Protein AF-A0A2Z3R8N4-F1 (afdb_monomer_lite)

Structure (mmCIF, N/CA/C/O backbone):
data_AF-A0A2Z3R8N4-F1
#
_entry.id   AF-A0A2Z3R8N4-F1
#
loop_
_atom_site.group_PDB
_atom_site.id
_atom_site.type_symbol
_atom_site.label_atom_id
_atom_site.label_alt_id
_atom_site.label_comp_id
_atom_site.label_asym_id
_atom_site.label_entity_id
_atom_site.label_seq_id
_atom_site.pdbx_PDB_ins_code
_atom_site.Cartn_x
_atom_site.Cartn_y
_atom_site.Cartn_z
_atom_site.occupancy
_atom_site.B_iso_or_equiv
_atom_site.auth_seq_id
_atom_site.auth_comp_id
_atom_site.auth_asym_id
_atom_site.auth_atom_id
_atom_site.pdbx_PDB_model_num
ATOM 1 N N . MET A 1 1 ? -28.811 -4.114 2.626 1.00 51.53 1 MET A N 1
ATOM 2 C CA . MET A 1 1 ? -27.605 -3.368 2.205 1.00 51.53 1 MET A CA 1
ATOM 3 C C . MET A 1 1 ? -26.410 -4.126 2.761 1.00 51.53 1 MET A C 1
ATOM 5 O O . MET A 1 1 ? -26.433 -4.434 3.944 1.00 51.53 1 MET A O 1
ATOM 9 N N . THR A 1 2 ? -25.469 -4.570 1.931 1.00 67.19 2 THR A N 1
ATOM 10 C CA . THR A 1 2 ? -24.325 -5.392 2.372 1.00 67.19 2 THR A CA 1
ATOM 11 C C . THR A 1 2 ? -23.445 -4.617 3.361 1.00 67.19 2 THR A C 1
ATOM 13 O O . THR A 1 2 ? -23.281 -3.411 3.203 1.00 67.19 2 THR A O 1
ATOM 16 N N . MET A 1 3 ? -22.859 -5.293 4.363 1.00 73.62 3 MET A N 1
ATOM 17 C CA . MET A 1 3 ? -22.010 -4.657 5.395 1.00 73.62 3 MET A CA 1
ATOM 18 C C . MET A 1 3 ? -20.886 -3.787 4.799 1.00 73.62 3 MET A C 1
ATOM 20 O O . MET A 1 3 ? -20.549 -2.747 5.351 1.00 73.62 3 MET A O 1
ATOM 24 N N . ALA A 1 4 ? -20.371 -4.157 3.621 1.00 76.50 4 ALA A N 1
ATOM 25 C CA . ALA A 1 4 ? -19.370 -3.381 2.889 1.00 76.50 4 ALA A CA 1
ATOM 26 C C . ALA A 1 4 ? -19.857 -1.976 2.488 1.00 76.50 4 ALA A C 1
ATOM 28 O O . ALA A 1 4 ? -19.107 -1.012 2.588 1.00 76.50 4 ALA A O 1
ATOM 29 N N . TRP A 1 5 ? -21.116 -1.847 2.053 1.00 83.69 5 TRP A N 1
ATOM 30 C CA . TRP A 1 5 ? -21.671 -0.552 1.658 1.00 83.69 5 TRP A CA 1
ATOM 31 C C . TRP A 1 5 ? -21.846 0.373 2.862 1.00 83.69 5 TRP A C 1
ATOM 33 O O . TRP A 1 5 ? -21.534 1.553 2.774 1.00 83.69 5 TRP A O 1
ATOM 43 N N . GLN A 1 6 ? -22.284 -0.171 3.999 1.00 89.56 6 GLN A N 1
ATOM 44 C CA . GLN A 1 6 ? -22.397 0.599 5.239 1.00 89.56 6 GLN A CA 1
ATOM 45 C C . GLN A 1 6 ? -21.032 1.128 5.694 1.00 89.56 6 GLN A C 1
ATOM 47 O O . GLN A 1 6 ? -20.919 2.309 6.012 1.00 89.56 6 GLN A O 1
ATOM 52 N N . GLY A 1 7 ? -19.994 0.285 5.652 1.00 90.50 7 GLY A N 1
ATOM 53 C CA . GLY A 1 7 ? -18.624 0.699 5.960 1.00 90.50 7 GLY A CA 1
ATOM 54 C C . GLY A 1 7 ? -18.098 1.779 5.014 1.00 90.50 7 GLY A C 1
ATOM 55 O O . GLY A 1 7 ? -17.519 2.765 5.460 1.00 90.50 7 GLY A O 1
ATOM 56 N N . PHE A 1 8 ? -18.355 1.640 3.710 1.00 91.00 8 PHE A N 1
ATOM 57 C CA . PHE A 1 8 ? -17.995 2.663 2.728 1.00 91.00 8 PHE A CA 1
ATOM 58 C C . PHE A 1 8 ? -18.709 3.996 2.990 1.00 91.00 8 PHE A C 1
ATOM 60 O O . PHE A 1 8 ? -18.060 5.037 2.994 1.00 91.00 8 PHE A O 1
ATOM 67 N N . SER A 1 9 ? -20.024 3.978 3.236 1.00 91.19 9 SER A N 1
ATOM 68 C CA . SER A 1 9 ? -20.788 5.197 3.529 1.00 91.19 9 SER A CA 1
ATOM 69 C C . SER A 1 9 ? -20.283 5.901 4.789 1.00 91.19 9 SER A C 1
ATOM 71 O O . SER A 1 9 ? -20.104 7.114 4.761 1.00 91.19 9 SER A O 1
ATOM 73 N N . ALA A 1 10 ? -19.987 5.148 5.852 1.00 92.69 10 ALA A N 1
ATOM 74 C CA . ALA A 1 10 ? -19.429 5.707 7.082 1.00 92.69 10 ALA A CA 1
ATOM 75 C C . ALA A 1 10 ? -18.052 6.354 6.852 1.00 92.69 10 ALA A C 1
ATOM 77 O O . ALA A 1 10 ? -17.791 7.441 7.364 1.00 92.69 10 ALA A O 1
ATOM 78 N N . LEU A 1 11 ? -17.184 5.733 6.043 1.00 92.62 11 LEU A N 1
ATOM 79 C CA . LEU A 1 11 ? -15.902 6.342 5.673 1.00 92.62 11 LEU A CA 1
ATOM 80 C C . LEU A 1 11 ? -16.068 7.595 4.823 1.00 92.62 11 LEU A C 1
ATOM 82 O O . LEU A 1 11 ? -15.358 8.570 5.046 1.00 92.62 11 LEU A O 1
ATOM 86 N N . ALA A 1 12 ? -16.980 7.574 3.851 1.00 92.44 12 ALA A N 1
ATOM 87 C CA . ALA A 1 12 ? -17.243 8.727 2.998 1.00 92.44 12 A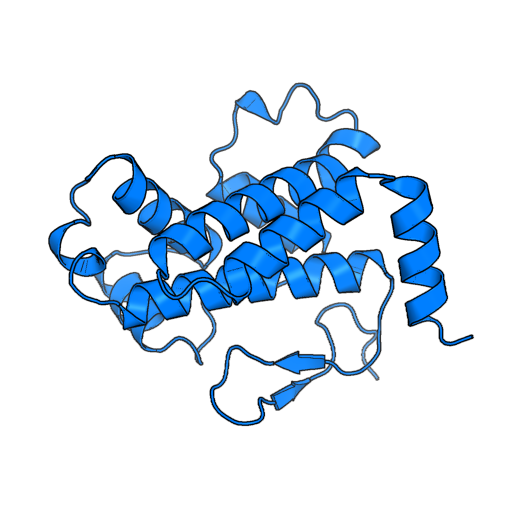LA A CA 1
ATOM 88 C C . ALA A 1 12 ? -17.731 9.926 3.821 1.00 92.44 12 ALA A C 1
ATOM 90 O O . ALA A 1 12 ? -17.291 11.046 3.584 1.00 92.44 12 ALA A O 1
ATOM 91 N N . GLU A 1 13 ? -18.572 9.684 4.827 1.00 93.50 13 GLU A N 1
ATOM 92 C CA . GLU A 1 13 ? -19.010 10.713 5.769 1.00 93.50 13 GLU A CA 1
ATOM 93 C C . GLU A 1 13 ? -17.857 11.204 6.660 1.00 93.50 13 GLU A C 1
ATOM 95 O O . GLU A 1 13 ? -17.632 12.407 6.773 1.00 93.50 13 GLU A O 1
ATOM 100 N N . ALA A 1 14 ? -17.076 10.290 7.245 1.00 92.25 14 ALA A N 1
ATOM 101 C CA . ALA A 1 14 ? -15.999 10.638 8.173 1.00 92.25 14 ALA A CA 1
ATOM 102 C C . ALA A 1 14 ? -14.823 11.369 7.501 1.00 92.25 14 ALA A C 1
ATOM 104 O O . ALA A 1 14 ? -14.228 12.286 8.072 1.00 92.25 14 ALA A O 1
ATOM 105 N N . TRP A 1 15 ? -14.439 10.947 6.296 1.00 94.00 15 TRP A N 1
ATOM 106 C CA . TRP A 1 15 ? -13.264 11.475 5.598 1.00 94.00 15 TRP A CA 1
ATOM 107 C C . TRP A 1 15 ? -13.616 12.564 4.584 1.00 94.00 15 TRP A C 1
ATOM 109 O O . TRP A 1 15 ? -12.722 13.316 4.179 1.00 94.00 15 TRP A O 1
ATOM 119 N N . ASN A 1 16 ? -14.899 12.706 4.241 1.00 91.75 16 ASN A N 1
ATOM 120 C CA . ASN A 1 16 ? -15.410 13.673 3.275 1.00 91.75 16 ASN A CA 1
ATOM 121 C C . ASN A 1 16 ? -14.632 13.580 1.939 1.00 91.75 16 ASN A C 1
ATOM 123 O O . ASN A 1 16 ? -14.240 12.488 1.515 1.00 91.75 16 ASN A O 1
ATOM 127 N N . ASP A 1 17 ? -14.324 14.712 1.299 1.00 93.44 17 ASP A N 1
ATOM 128 C CA . ASP A 1 17 ? -13.580 14.782 0.032 1.00 93.44 17 ASP A CA 1
ATOM 129 C C . ASP A 1 17 ? -12.205 14.085 0.064 1.00 93.44 17 ASP A C 1
ATOM 131 O O . ASP A 1 17 ? -11.671 13.703 -0.978 1.00 93.44 17 ASP A O 1
ATOM 135 N N . ARG A 1 18 ? -11.621 13.857 1.248 1.00 95.94 18 ARG A N 1
ATOM 136 C CA . ARG A 1 18 ? -10.305 13.206 1.386 1.00 95.94 18 ARG A CA 1
ATOM 137 C C . ARG A 1 18 ? -10.351 11.737 0.971 1.00 95.94 18 ARG A C 1
ATOM 139 O O . ARG A 1 18 ? -9.368 11.237 0.426 1.00 95.94 18 ARG A O 1
ATOM 146 N N . LEU A 1 19 ? -11.493 11.063 1.151 1.00 95.50 19 LEU A N 1
ATOM 147 C CA . LEU A 1 19 ? -11.682 9.716 0.607 1.00 95.50 19 LEU A CA 1
ATOM 148 C C . LEU A 1 19 ? -11.652 9.747 -0.925 1.00 95.50 19 LEU A C 1
ATOM 150 O O . LEU A 1 19 ? -10.992 8.907 -1.533 1.00 95.50 19 LEU A O 1
ATOM 154 N N . ALA A 1 20 ? -12.307 10.730 -1.550 1.00 95.88 20 ALA A N 1
ATOM 155 C CA . ALA A 1 20 ? -12.294 10.882 -3.004 1.00 95.88 20 ALA A CA 1
ATOM 156 C C . ALA A 1 20 ? -10.875 11.152 -3.531 1.00 95.88 20 ALA A C 1
ATOM 158 O O . ALA A 1 20 ? -10.458 10.512 -4.492 1.00 95.88 20 ALA A O 1
ATOM 159 N N . VAL A 1 21 ? -10.101 12.011 -2.857 1.00 97.50 21 VAL A N 1
ATOM 160 C CA . VAL A 1 21 ? -8.686 12.262 -3.19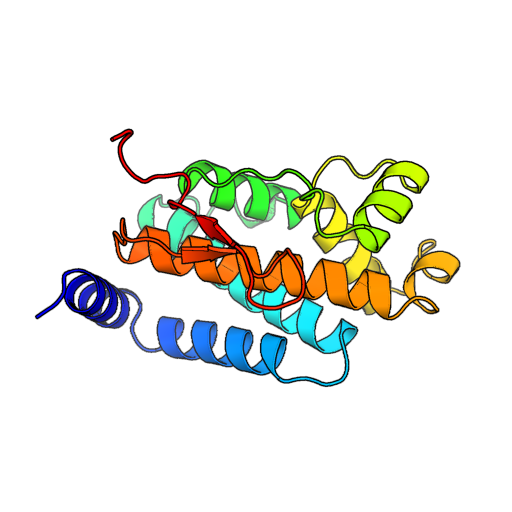2 1.00 97.50 21 VAL A CA 1
ATOM 161 C C . VAL A 1 21 ? -7.843 10.987 -3.072 1.00 97.50 21 VAL A C 1
ATOM 163 O O . VAL A 1 21 ? -7.085 10.661 -3.986 1.00 97.50 21 VAL A O 1
ATOM 166 N N . CYS A 1 22 ? -7.999 10.226 -1.984 1.00 97.50 22 CYS A N 1
ATOM 167 C CA . CYS A 1 22 ? -7.290 8.958 -1.796 1.00 97.50 22 CYS A CA 1
ATOM 168 C C . CYS A 1 22 ? -7.624 7.944 -2.903 1.00 97.50 22 CYS A C 1
ATOM 170 O O . CYS A 1 22 ? -6.729 7.277 -3.428 1.00 97.50 22 CYS A O 1
ATOM 172 N N . LEU A 1 23 ? -8.907 7.821 -3.259 1.00 96.81 23 LEU A N 1
ATOM 173 C CA . LEU A 1 23 ? -9.364 6.930 -4.325 1.00 96.81 23 LEU A CA 1
ATOM 174 C C . LEU A 1 23 ? -8.860 7.385 -5.695 1.00 96.81 23 LEU A C 1
ATOM 176 O O . LEU A 1 23 ? -8.459 6.543 -6.493 1.00 96.81 23 LEU A O 1
ATOM 180 N N . GLU A 1 24 ? -8.818 8.690 -5.956 1.00 97.69 24 GLU A N 1
ATOM 181 C CA . GLU A 1 24 ? -8.263 9.231 -7.194 1.00 97.69 24 GLU A CA 1
ATOM 182 C C . GLU A 1 24 ? -6.779 8.877 -7.327 1.00 97.69 24 GLU A C 1
ATOM 184 O O . GLU A 1 24 ? -6.371 8.320 -8.343 1.00 97.69 24 GLU A O 1
ATOM 189 N N . TRP A 1 25 ? -5.968 9.082 -6.285 1.00 98.25 25 TRP A N 1
ATOM 190 C CA . TRP A 1 25 ? -4.560 8.674 -6.314 1.00 98.25 25 TRP A CA 1
ATOM 191 C C . TRP A 1 25 ? -4.381 7.163 -6.457 1.00 98.25 25 TRP A C 1
ATOM 193 O O . TRP A 1 25 ? -3.509 6.726 -7.206 1.00 98.25 25 TRP A O 1
ATOM 203 N N . TYR A 1 26 ? -5.229 6.349 -5.829 1.00 97.75 26 TYR A N 1
ATOM 204 C CA . TYR A 1 26 ? -5.248 4.904 -6.070 1.00 97.75 26 TYR A CA 1
ATOM 205 C C . TYR A 1 26 ? -5.570 4.559 -7.538 1.00 97.75 26 TYR A C 1
ATOM 207 O O . TYR A 1 26 ? -4.921 3.700 -8.146 1.00 97.75 26 TYR A O 1
ATOM 215 N N . LEU A 1 27 ? -6.544 5.239 -8.149 1.00 97.06 27 LEU A N 1
ATOM 216 C CA . LEU A 1 27 ? -6.902 5.041 -9.555 1.00 97.06 27 LEU A CA 1
ATOM 217 C C . LEU A 1 27 ? -5.775 5.482 -10.494 1.00 97.06 27 LEU A C 1
ATOM 219 O O . LEU A 1 27 ? -5.438 4.747 -11.420 1.00 97.06 27 LEU A O 1
ATOM 223 N N . GLN A 1 28 ? -5.141 6.624 -10.239 1.00 97.19 28 GLN A N 1
ATOM 224 C CA . GLN A 1 28 ? -3.980 7.083 -11.006 1.00 97.19 28 GLN A CA 1
ATOM 225 C C . GLN A 1 28 ? -2.804 6.112 -10.867 1.00 97.19 28 GLN A C 1
ATOM 227 O O . GLN A 1 28 ? -2.195 5.714 -11.864 1.00 97.19 28 GLN A O 1
ATOM 232 N N . ALA A 1 29 ? -2.548 5.639 -9.644 1.00 96.38 29 ALA A N 1
ATOM 233 C CA . ALA A 1 29 ? -1.542 4.624 -9.381 1.00 96.38 29 ALA A CA 1
ATOM 234 C C . ALA A 1 29 ? -1.825 3.328 -10.148 1.00 96.38 29 ALA A C 1
ATOM 236 O O . ALA A 1 29 ? -0.904 2.763 -10.726 1.00 96.38 29 ALA A O 1
ATOM 237 N N . SER A 1 30 ? -3.077 2.868 -10.217 1.00 94.56 30 SER A N 1
ATOM 238 C CA . SER A 1 30 ? -3.462 1.607 -10.877 1.00 94.56 30 SER A CA 1
ATOM 239 C C . SER A 1 30 ? -3.631 1.690 -12.399 1.00 94.56 30 SER A C 1
ATOM 241 O O . SER A 1 30 ? -3.561 0.656 -13.065 1.00 94.56 30 SER A O 1
ATOM 243 N N . ARG A 1 31 ? -3.780 2.888 -12.974 1.00 93.56 31 ARG A N 1
ATOM 244 C CA . ARG A 1 31 ? -4.022 3.068 -14.419 1.00 93.56 31 ARG A CA 1
ATOM 245 C C . ARG A 1 31 ? -2.830 3.574 -15.219 1.00 93.56 31 ARG A C 1
ATOM 247 O O . ARG A 1 31 ? -2.851 3.460 -16.435 1.00 93.56 31 ARG A O 1
ATOM 254 N N . THR A 1 32 ? -1.821 4.150 -14.573 1.00 91.12 32 THR A N 1
ATOM 255 C CA . THR A 1 32 ? -0.651 4.659 -15.295 1.00 91.12 32 THR A CA 1
ATOM 256 C C . THR A 1 32 ? 0.181 3.538 -15.926 1.00 91.12 32 THR A C 1
ATOM 258 O O . THR A 1 32 ? 0.465 2.525 -15.283 1.00 91.12 32 THR A O 1
ATOM 261 N N . ASP A 1 33 ? 0.622 3.768 -17.165 1.00 88.81 33 ASP A N 1
ATOM 262 C CA . ASP A 1 33 ? 1.560 2.902 -17.892 1.00 88.81 33 ASP A CA 1
ATOM 263 C C . ASP A 1 33 ? 3.015 3.084 -17.435 1.00 88.81 33 ASP A C 1
ATOM 265 O O . ASP A 1 33 ? 3.897 2.335 -17.850 1.00 88.81 33 ASP A O 1
ATOM 269 N N . VAL A 1 34 ? 3.284 4.081 -16.584 1.00 89.62 34 VAL A N 1
ATOM 270 C CA . VAL A 1 34 ? 4.617 4.380 -16.054 1.00 89.62 34 VAL A CA 1
ATOM 271 C C . VAL A 1 34 ? 4.658 3.969 -14.581 1.00 89.62 34 VAL A C 1
ATOM 273 O O . VAL A 1 34 ? 4.206 4.727 -13.717 1.00 89.62 34 VAL A O 1
ATOM 276 N N . PRO A 1 35 ? 5.229 2.796 -14.237 1.00 90.25 35 PRO A N 1
ATOM 277 C CA . PRO A 1 35 ? 5.208 2.296 -12.867 1.00 90.25 35 PRO A CA 1
ATOM 278 C C . PRO A 1 35 ? 5.792 3.267 -11.840 1.00 90.25 35 PRO A C 1
ATOM 280 O O . PRO A 1 35 ? 5.236 3.402 -10.757 1.00 90.25 35 PRO A O 1
ATOM 283 N N . ALA A 1 36 ? 6.850 4.004 -12.195 1.00 90.00 36 ALA A N 1
ATOM 284 C CA . ALA A 1 36 ? 7.450 5.017 -11.325 1.00 90.00 36 ALA A CA 1
ATOM 285 C C . ALA A 1 36 ? 6.447 6.109 -10.909 1.00 90.00 36 ALA A C 1
ATOM 287 O O . ALA A 1 36 ? 6.356 6.446 -9.730 1.00 90.00 36 ALA A O 1
ATOM 288 N N . THR A 1 37 ? 5.639 6.608 -11.849 1.00 92.00 37 THR A N 1
ATOM 289 C CA . THR A 1 37 ? 4.547 7.549 -11.559 1.00 92.00 37 THR A CA 1
ATOM 290 C C . THR A 1 37 ? 3.507 6.908 -10.645 1.00 92.00 37 THR A C 1
ATOM 292 O O . THR A 1 37 ? 3.029 7.538 -9.702 1.00 92.00 37 THR A O 1
ATOM 295 N N . GLY A 1 38 ? 3.201 5.629 -10.873 1.00 95.25 38 GLY A N 1
ATOM 296 C CA . GLY A 1 38 ? 2.250 4.892 -10.047 1.00 95.25 38 GLY A CA 1
ATOM 297 C C . GLY A 1 38 ? 2.706 4.741 -8.597 1.00 95.25 38 GLY A C 1
ATOM 298 O O . GLY A 1 38 ? 1.889 4.847 -7.687 1.00 95.25 38 GLY A O 1
ATOM 299 N N . ILE A 1 39 ? 4.009 4.567 -8.372 1.00 95.00 39 ILE A N 1
ATOM 300 C CA . ILE A 1 39 ? 4.608 4.496 -7.031 1.00 95.00 39 ILE A CA 1
ATOM 301 C C . ILE A 1 39 ? 4.452 5.824 -6.289 1.00 95.00 39 ILE A C 1
ATOM 303 O O . ILE A 1 39 ? 4.101 5.819 -5.112 1.00 95.00 39 ILE A O 1
ATOM 307 N N . VAL A 1 40 ? 4.659 6.957 -6.968 1.00 94.38 40 VAL A N 1
ATOM 308 C CA . VAL A 1 40 ? 4.488 8.288 -6.361 1.00 94.38 40 VAL A CA 1
ATOM 309 C C . VAL A 1 40 ? 3.039 8.504 -5.917 1.00 94.38 40 VAL A C 1
ATOM 311 O O . VAL A 1 40 ? 2.804 8.914 -4.781 1.00 94.38 40 VAL A O 1
ATOM 314 N N . PHE A 1 41 ? 2.062 8.165 -6.765 1.00 97.44 41 PHE A N 1
ATOM 315 C CA . PHE A 1 41 ? 0.645 8.250 -6.397 1.00 97.44 41 PHE A CA 1
ATOM 316 C C . PHE A 1 41 ? 0.268 7.293 -5.264 1.00 97.44 41 PHE A C 1
ATOM 318 O O . PHE A 1 41 ? -0.445 7.685 -4.340 1.00 97.44 41 PHE A O 1
ATOM 325 N N . ALA A 1 42 ? 0.769 6.055 -5.299 1.00 97.44 42 ALA A N 1
ATOM 326 C CA . ALA A 1 42 ? 0.528 5.096 -4.229 1.00 97.44 42 ALA A CA 1
ATOM 327 C C . ALA A 1 42 ? 1.093 5.601 -2.892 1.00 97.44 42 ALA A C 1
ATOM 329 O O . ALA A 1 42 ? 0.433 5.483 -1.862 1.00 97.44 42 ALA A O 1
ATOM 330 N N . GLN A 1 43 ? 2.281 6.214 -2.901 1.00 95.56 43 GLN A N 1
ATOM 331 C CA . GLN A 1 43 ? 2.858 6.797 -1.696 1.00 95.56 43 GLN A CA 1
ATOM 332 C C . GLN A 1 43 ? 2.007 7.948 -1.153 1.00 95.56 43 GLN A C 1
ATOM 334 O O . GLN A 1 43 ? 1.715 7.962 0.038 1.00 95.56 43 GLN A O 1
ATOM 339 N N . ALA A 1 44 ? 1.562 8.869 -2.015 1.00 96.38 44 ALA A N 1
ATOM 340 C CA . ALA A 1 44 ? 0.705 9.982 -1.604 1.00 96.38 44 ALA A CA 1
ATOM 341 C C . ALA A 1 44 ? -0.601 9.491 -0.952 1.00 96.38 44 ALA A C 1
ATOM 343 O O . ALA A 1 44 ? -1.008 9.991 0.097 1.00 96.38 44 ALA A O 1
ATOM 344 N N . ALA A 1 45 ? -1.224 8.455 -1.525 1.00 98.19 45 ALA A N 1
ATOM 345 C CA . ALA A 1 45 ? -2.396 7.812 -0.934 1.00 98.19 45 ALA A CA 1
ATOM 346 C C . ALA A 1 45 ? -2.091 7.178 0.431 1.00 98.19 45 ALA A C 1
ATOM 348 O O . ALA A 1 45 ? -2.861 7.359 1.370 1.00 98.19 45 ALA A O 1
ATOM 349 N N . LEU A 1 46 ? -0.964 6.474 0.573 1.00 97.94 46 LEU A N 1
ATOM 350 C CA . LEU A 1 46 ? -0.561 5.858 1.841 1.00 97.94 46 LEU A CA 1
ATOM 351 C C . LEU A 1 46 ? -0.239 6.890 2.931 1.00 97.94 46 LEU A C 1
ATOM 353 O O . LEU A 1 46 ? -0.596 6.673 4.086 1.00 97.94 46 LEU A O 1
ATOM 357 N N . GLU A 1 47 ? 0.391 8.012 2.581 1.00 95.88 47 GLU A N 1
ATOM 358 C CA . GLU A 1 47 ? 0.651 9.117 3.514 1.00 95.88 47 GLU A CA 1
ATOM 359 C C . GLU A 1 47 ? -0.654 9.769 3.985 1.00 95.88 47 GLU A C 1
ATOM 361 O O . GLU A 1 47 ? -0.845 9.977 5.184 1.00 95.88 47 GLU A O 1
ATOM 366 N N . LEU A 1 48 ? -1.604 10.009 3.074 1.00 96.06 48 LEU A N 1
ATOM 367 C CA . LEU A 1 48 ? -2.925 10.514 3.449 1.00 96.06 48 LEU A CA 1
ATOM 368 C C . LEU A 1 48 ? -3.679 9.524 4.344 1.00 96.06 48 LEU A C 1
ATOM 370 O O . LEU A 1 48 ? -4.263 9.929 5.348 1.00 96.06 48 LEU A O 1
ATOM 374 N N . LEU A 1 49 ? -3.639 8.228 4.028 1.00 97.06 49 LEU A N 1
ATOM 375 C CA . LEU A 1 49 ? -4.235 7.193 4.875 1.00 97.06 49 LEU A CA 1
ATOM 376 C C . LEU A 1 49 ? -3.585 7.150 6.260 1.00 97.06 49 LEU A C 1
ATOM 378 O O . LEU A 1 49 ? -4.297 7.028 7.254 1.00 97.06 49 LEU A O 1
ATOM 382 N N . PHE A 1 50 ? -2.261 7.291 6.351 1.00 95.00 50 PHE A N 1
ATOM 383 C CA . PHE A 1 50 ? -1.570 7.392 7.635 1.00 95.00 50 PHE A CA 1
ATOM 384 C C . PHE A 1 50 ? -2.087 8.577 8.453 1.00 95.00 50 PHE A C 1
ATOM 386 O O . PHE A 1 50 ? -2.433 8.407 9.624 1.00 95.00 50 PHE A O 1
ATOM 393 N N . TYR A 1 51 ? -2.202 9.752 7.834 1.00 92.44 51 TYR A N 1
ATOM 394 C CA . TYR A 1 51 ? -2.723 10.938 8.502 1.00 92.44 51 TYR A CA 1
ATOM 395 C C . TYR A 1 51 ? -4.150 10.720 9.030 1.00 92.44 51 TYR A C 1
ATOM 397 O O . TYR A 1 51 ? -4.411 10.926 10.217 1.00 92.44 51 TYR A O 1
ATOM 405 N N . LEU A 1 52 ? -5.054 10.241 8.169 1.00 93.50 52 LEU A N 1
ATOM 406 C CA . LEU A 1 52 ? -6.471 10.027 8.492 1.00 93.50 52 LEU A CA 1
ATOM 407 C C . LEU A 1 52 ? -6.684 8.958 9.573 1.00 93.50 52 LEU A C 1
ATOM 409 O O . LEU A 1 52 ? -7.571 9.093 10.413 1.00 93.50 52 LEU A O 1
ATOM 413 N N . VAL A 1 53 ? -5.891 7.884 9.548 1.00 93.44 53 VAL A N 1
ATOM 414 C CA . VAL A 1 53 ? -6.081 6.718 10.427 1.00 93.44 53 VAL A CA 1
ATOM 415 C C . VAL A 1 53 ? -5.321 6.857 11.745 1.00 93.44 53 VAL A C 1
ATOM 417 O O . VAL A 1 53 ? -5.822 6.442 12.788 1.00 93.44 53 VAL A O 1
ATOM 420 N N . ILE A 1 54 ? -4.109 7.414 11.721 1.00 91.19 54 ILE A N 1
ATOM 421 C CA . ILE A 1 54 ? -3.209 7.430 12.882 1.00 91.19 54 ILE A CA 1
ATOM 422 C C . ILE A 1 54 ? -3.109 8.823 13.498 1.00 91.19 54 ILE A C 1
ATOM 424 O O . ILE A 1 54 ? -3.206 8.960 14.717 1.00 91.19 54 ILE A O 1
ATOM 428 N N . VAL A 1 55 ? -2.898 9.861 12.689 1.00 88.38 55 VAL A N 1
ATOM 429 C CA . VAL A 1 55 ? -2.552 11.194 13.207 1.00 88.38 55 VAL A CA 1
ATOM 430 C C . VAL A 1 55 ? -3.784 11.949 13.695 1.00 88.38 55 VAL A C 1
ATOM 432 O O . VAL A 1 55 ? -3.777 12.475 14.814 1.00 88.38 55 VAL A O 1
ATOM 435 N N . GLU A 1 56 ? -4.832 12.000 12.873 1.00 85.69 56 GLU A N 1
ATOM 436 C CA . GLU A 1 56 ? -6.050 12.763 13.148 1.00 85.69 56 GLU A CA 1
ATOM 437 C C . GLU A 1 56 ? -6.791 12.262 14.403 1.00 85.69 56 GLU A C 1
ATOM 439 O O . GLU A 1 56 ? -7.078 13.100 15.264 1.00 85.69 56 GLU A O 1
ATOM 444 N N . PRO A 1 57 ? -7.012 10.944 14.612 1.00 82.50 57 PRO A N 1
ATOM 445 C CA . PRO A 1 57 ? -7.728 10.457 15.794 1.00 82.50 57 PRO A CA 1
ATOM 446 C C . PRO A 1 57 ? -6.904 10.497 17.090 1.00 82.50 57 PRO A C 1
ATOM 448 O O . PRO A 1 57 ? -7.464 10.659 18.172 1.00 82.50 57 PRO A O 1
ATOM 451 N N . ALA A 1 58 ? -5.577 10.331 17.014 1.00 66.81 58 ALA A N 1
ATOM 452 C CA . ALA A 1 58 ? -4.729 10.109 18.193 1.00 66.81 58 ALA A CA 1
ATOM 453 C C . ALA A 1 58 ? -4.034 11.374 18.729 1.00 66.81 58 ALA A C 1
ATOM 455 O O . ALA A 1 58 ? -3.234 11.292 19.659 1.00 66.81 58 ALA A O 1
ATOM 456 N N . THR A 1 59 ? -4.298 12.553 18.156 1.00 59.59 59 THR A N 1
ATOM 457 C CA . THR A 1 59 ? -3.581 13.804 18.484 1.00 59.59 59 THR A CA 1
ATOM 458 C C . THR A 1 59 ? -2.048 13.644 18.432 1.00 59.59 59 THR A C 1
ATOM 460 O O . THR A 1 59 ? -1.309 14.341 19.125 1.00 59.59 59 THR A O 1
ATOM 463 N N . LEU A 1 60 ? -1.531 12.757 17.571 1.00 60.03 60 LEU A N 1
ATOM 464 C CA . LEU A 1 60 ? -0.090 12.532 17.361 1.00 60.03 60 LEU A CA 1
ATOM 465 C C . LEU A 1 60 ? 0.566 13.632 16.504 1.00 60.03 60 LEU A C 1
ATOM 467 O O . LEU A 1 60 ? 1.632 13.421 15.925 1.00 60.03 60 LEU A O 1
ATOM 471 N N . ARG A 1 61 ? -0.027 14.836 16.471 1.00 57.84 61 ARG A N 1
ATOM 472 C CA . ARG A 1 61 ? 0.407 15.989 15.658 1.00 57.84 61 ARG A CA 1
ATOM 473 C C . ARG A 1 61 ? 1.883 16.367 15.861 1.00 57.84 61 ARG A C 1
ATOM 475 O O . ARG A 1 61 ? 2.470 17.002 14.997 1.00 57.84 61 ARG A O 1
ATOM 482 N N . ASN A 1 62 ? 2.495 15.954 16.976 1.00 56.00 62 ASN A N 1
ATOM 483 C CA . ASN A 1 62 ? 3.890 16.253 17.317 1.00 56.00 62 ASN A CA 1
ATOM 484 C C . ASN A 1 62 ? 4.899 15.132 16.975 1.00 56.00 62 ASN A C 1
ATOM 486 O O . ASN A 1 62 ? 6.102 15.347 17.136 1.00 56.00 62 ASN A O 1
ATOM 490 N N . VAL A 1 63 ? 4.449 13.948 16.533 1.00 57.62 63 VAL A N 1
ATOM 491 C CA . VAL A 1 63 ? 5.320 12.786 16.232 1.00 57.62 63 VAL A CA 1
ATOM 492 C C . VAL A 1 63 ? 5.528 12.595 14.724 1.00 57.62 63 VAL A C 1
ATOM 494 O O . VAL A 1 63 ? 6.591 12.135 14.312 1.00 57.62 63 VAL A O 1
ATOM 497 N N . GLU A 1 64 ? 4.561 13.012 13.900 1.00 57.75 64 GLU A N 1
ATOM 498 C CA . GLU A 1 64 ? 4.563 12.825 12.440 1.00 57.75 64 GLU A CA 1
ATOM 499 C C . GLU A 1 64 ? 5.820 13.389 11.752 1.00 57.75 64 GLU A C 1
ATOM 501 O O . GLU A 1 64 ? 6.440 12.703 10.946 1.00 57.75 64 GLU A O 1
ATOM 506 N N . ASN A 1 65 ? 6.289 14.574 12.159 1.00 60.06 65 ASN A N 1
ATOM 507 C CA . ASN A 1 65 ? 7.441 15.245 11.537 1.00 60.06 65 ASN A CA 1
ATOM 508 C C . ASN A 1 65 ? 8.807 14.566 11.764 1.00 60.06 65 ASN A C 1
ATOM 510 O O . ASN A 1 65 ? 9.819 15.072 11.280 1.00 60.06 65 ASN A O 1
ATOM 514 N N . LYS A 1 66 ? 8.878 13.468 12.528 1.00 67.19 66 LYS A N 1
ATOM 515 C CA . LYS A 1 66 ? 10.147 12.782 12.844 1.00 67.19 66 LYS A CA 1
ATOM 516 C C . LYS A 1 66 ? 10.297 11.411 12.193 1.00 67.19 66 LYS A C 1
ATOM 518 O O . LYS A 1 66 ? 11.383 10.842 12.273 1.00 67.19 66 LYS A O 1
ATOM 523 N N . LEU A 1 67 ? 9.240 10.870 11.593 1.00 78.75 67 LEU A N 1
ATOM 524 C CA . LEU A 1 67 ? 9.260 9.524 11.030 1.00 78.75 67 LEU A CA 1
ATOM 525 C C . LEU A 1 67 ? 9.562 9.571 9.533 1.00 78.75 67 LEU A C 1
ATOM 527 O O . LEU A 1 67 ? 8.998 10.374 8.793 1.00 78.75 67 LEU A O 1
ATOM 531 N N . VAL A 1 68 ? 10.440 8.678 9.077 1.00 86.94 68 VAL A N 1
ATOM 532 C CA . VAL A 1 68 ? 10.595 8.417 7.642 1.00 86.94 68 VAL A CA 1
ATOM 533 C C . VAL A 1 68 ? 9.389 7.626 7.131 1.00 86.94 68 VAL A C 1
ATOM 535 O O . VAL A 1 68 ? 8.753 6.895 7.892 1.00 86.94 68 VAL A O 1
ATOM 538 N N . PHE A 1 69 ? 9.094 7.726 5.832 1.00 90.00 69 PHE A N 1
ATOM 539 C CA . PHE A 1 69 ? 7.921 7.083 5.223 1.00 90.00 69 PHE A CA 1
ATOM 540 C C . PHE A 1 69 ? 7.825 5.576 5.525 1.00 90.00 69 PHE A C 1
ATOM 542 O O . PHE A 1 69 ? 6.741 5.048 5.761 1.00 90.00 69 PHE A O 1
ATOM 549 N N . SER A 1 70 ? 8.953 4.859 5.571 1.00 93.44 70 SER A N 1
ATOM 550 C CA . SER A 1 70 ? 8.929 3.432 5.907 1.00 93.44 70 SER A CA 1
ATOM 551 C C . SER A 1 70 ? 8.378 3.162 7.312 1.00 93.44 70 SER A C 1
ATOM 553 O O . SER A 1 70 ? 7.693 2.164 7.513 1.00 93.44 70 SER A O 1
ATOM 555 N N . ASP A 1 71 ? 8.648 4.038 8.281 1.00 93.06 71 ASP A N 1
ATOM 556 C CA . ASP A 1 71 ? 8.192 3.865 9.664 1.00 93.06 71 ASP A CA 1
ATOM 557 C C . ASP A 1 71 ? 6.722 4.250 9.829 1.00 93.06 71 ASP A C 1
ATOM 559 O O . ASP A 1 71 ? 5.981 3.551 10.524 1.00 93.06 71 ASP A O 1
ATOM 563 N N . THR A 1 72 ? 6.272 5.308 9.145 1.00 92.81 72 THR A N 1
ATOM 564 C CA . THR A 1 72 ? 4.850 5.688 9.132 1.00 92.81 72 THR A CA 1
ATOM 565 C C . THR A 1 72 ? 4.002 4.577 8.518 1.00 92.81 72 THR A C 1
ATOM 567 O O . THR A 1 72 ? 2.989 4.174 9.095 1.00 92.81 72 THR A O 1
ATOM 570 N N . LEU A 1 73 ? 4.461 3.999 7.404 1.00 96.44 73 LEU A N 1
ATOM 571 C CA . LEU A 1 73 ? 3.772 2.892 6.757 1.00 96.44 73 LEU A CA 1
ATOM 572 C C . LEU A 1 73 ? 3.777 1.627 7.627 1.00 96.44 73 LEU A C 1
ATOM 574 O O . LEU A 1 73 ? 2.732 0.996 7.763 1.00 96.44 73 LEU A O 1
ATOM 578 N N . ARG A 1 74 ? 4.892 1.270 8.281 1.00 96.31 74 ARG A N 1
ATOM 579 C CA . ARG A 1 74 ? 4.915 0.147 9.246 1.00 96.31 74 ARG A CA 1
ATOM 580 C C . ARG A 1 74 ? 3.887 0.329 10.356 1.00 96.31 74 ARG A C 1
ATOM 582 O O . ARG A 1 74 ? 3.161 -0.613 10.669 1.00 96.31 74 ARG A O 1
ATOM 589 N N . LEU A 1 75 ? 3.805 1.532 10.926 1.00 94.12 75 LEU A N 1
ATOM 590 C CA . LEU A 1 75 ? 2.852 1.840 11.989 1.00 94.12 75 LEU A CA 1
ATOM 591 C C . LEU A 1 75 ? 1.401 1.703 11.503 1.00 94.12 75 LEU A C 1
ATOM 593 O O . LEU A 1 75 ? 0.579 1.102 12.197 1.00 94.12 75 LEU A O 1
ATOM 597 N N . LEU A 1 76 ? 1.103 2.198 10.298 1.00 96.06 76 LEU A N 1
ATOM 598 C CA . LEU A 1 76 ? -0.215 2.068 9.675 1.00 96.06 76 LEU A CA 1
ATOM 599 C C . LEU A 1 76 ? -0.604 0.605 9.437 1.00 96.06 76 LEU A C 1
ATOM 601 O O . LEU A 1 76 ? -1.706 0.190 9.800 1.00 96.06 76 LEU A O 1
ATOM 605 N N . LEU A 1 77 ? 0.300 -0.182 8.847 1.00 97.44 77 LEU A N 1
ATOM 606 C CA . LEU A 1 77 ? 0.058 -1.596 8.564 1.00 97.44 77 LEU A CA 1
ATOM 607 C C . LEU A 1 77 ? -0.154 -2.383 9.857 1.00 97.44 77 LEU A C 1
ATOM 609 O O . LEU A 1 77 ? -1.125 -3.132 9.958 1.00 97.44 77 LEU A O 1
ATOM 613 N N . HIS A 1 78 ? 0.677 -2.144 10.873 1.00 95.81 78 HIS A N 1
ATOM 614 C CA . HIS A 1 78 ? 0.519 -2.755 12.190 1.00 95.81 78 HIS A CA 1
ATOM 615 C C . HIS A 1 78 ? -0.840 -2.412 12.818 1.00 95.81 78 HIS A C 1
ATOM 617 O O . HIS A 1 78 ? -1.545 -3.309 13.281 1.00 95.81 78 HIS A O 1
ATOM 623 N N . HIS A 1 79 ? -1.253 -1.139 12.780 1.00 94.94 79 HIS A N 1
ATOM 624 C CA . HIS A 1 79 ? -2.570 -0.715 13.265 1.00 94.94 79 HIS A CA 1
ATOM 625 C C . HIS A 1 79 ? -3.719 -1.449 12.552 1.00 94.94 79 HIS A C 1
ATOM 627 O O . HIS A 1 79 ? -4.683 -1.864 13.193 1.00 94.94 79 HIS A O 1
ATOM 633 N N . CYS A 1 80 ? -3.591 -1.666 11.241 1.00 96.00 80 CYS A N 1
ATOM 634 C CA . CYS A 1 80 ? -4.581 -2.376 10.428 1.00 96.00 80 CYS A CA 1
ATOM 635 C C . CYS A 1 80 ? -4.436 -3.912 10.471 1.00 96.00 80 CYS A C 1
ATOM 637 O O . CYS A 1 80 ? -5.146 -4.616 9.753 1.00 96.00 80 CYS A O 1
ATOM 639 N N . LYS A 1 81 ? -3.519 -4.454 11.290 1.00 96.44 81 LYS A N 1
ATOM 640 C CA . LYS A 1 81 ? -3.191 -5.893 11.372 1.00 96.44 81 LYS A CA 1
ATOM 641 C C . LYS A 1 81 ? -2.731 -6.495 10.036 1.00 96.44 81 LYS A C 1
ATOM 643 O O . LYS A 1 81 ? -2.979 -7.664 9.751 1.00 96.44 81 LYS A O 1
ATOM 648 N N . ILE A 1 82 ? -2.070 -5.697 9.204 1.00 95.69 82 ILE A N 1
ATOM 649 C CA . ILE A 1 82 ? -1.525 -6.098 7.906 1.00 95.69 82 ILE A CA 1
ATOM 650 C C . ILE A 1 82 ? -0.033 -6.401 8.078 1.00 95.69 82 ILE A C 1
ATOM 652 O O . ILE A 1 82 ? 0.697 -5.621 8.685 1.00 95.69 82 ILE A O 1
ATOM 656 N N . GLY A 1 83 ? 0.432 -7.529 7.536 1.00 94.88 83 GLY A N 1
ATOM 657 C CA . GLY A 1 83 ? 1.859 -7.865 7.526 1.00 94.88 83 GLY A CA 1
ATOM 658 C C . GLY A 1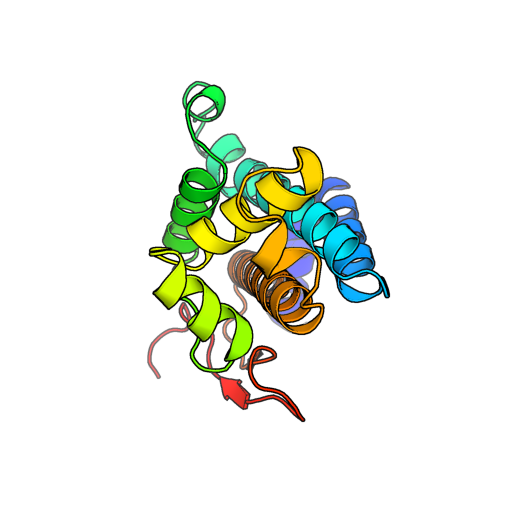 83 ? 2.662 -6.918 6.629 1.00 94.88 83 GLY A C 1
ATOM 659 O O . GLY A 1 83 ? 2.209 -6.574 5.536 1.00 94.88 83 GLY A O 1
ATOM 660 N N . SER A 1 84 ? 3.851 -6.516 7.081 1.00 95.38 84 SER A N 1
ATOM 661 C CA . SER A 1 84 ? 4.757 -5.626 6.341 1.00 95.38 84 SER A CA 1
ATOM 662 C C . SER A 1 84 ? 5.728 -6.363 5.413 1.00 95.38 84 SER A C 1
ATOM 664 O O . SER A 1 84 ? 6.432 -5.712 4.641 1.00 95.38 84 SER A O 1
ATOM 666 N N . ASP A 1 85 ? 5.779 -7.695 5.471 1.00 93.50 85 ASP A N 1
ATOM 667 C CA . ASP A 1 85 ? 6.718 -8.518 4.705 1.00 93.50 85 ASP A CA 1
ATOM 668 C C . ASP A 1 85 ? 6.549 -8.366 3.188 1.00 93.50 85 ASP A C 1
ATOM 670 O O . ASP A 1 85 ? 5.448 -8.140 2.681 1.00 93.50 85 ASP A O 1
ATOM 674 N N . ILE A 1 86 ? 7.643 -8.569 2.445 1.00 90.69 86 ILE A N 1
ATOM 675 C CA . ILE A 1 86 ? 7.607 -8.639 0.980 1.00 90.69 86 ILE A CA 1
ATOM 676 C C . ILE A 1 86 ? 6.964 -9.972 0.567 1.00 90.69 86 ILE A C 1
ATOM 678 O O . ILE A 1 86 ? 7.532 -11.035 0.828 1.00 90.69 86 ILE A O 1
ATOM 682 N N . PRO A 1 87 ? 5.796 -9.959 -0.094 1.00 87.56 87 PRO A N 1
ATOM 683 C CA . PRO A 1 87 ? 5.073 -11.183 -0.418 1.00 87.56 87 PRO A CA 1
ATOM 684 C C . PRO A 1 87 ? 5.804 -12.022 -1.474 1.00 87.56 87 PRO A C 1
ATOM 686 O O . PRO A 1 87 ? 6.279 -11.490 -2.472 1.00 87.56 87 PRO A O 1
ATOM 689 N N . GLY A 1 88 ? 5.808 -13.350 -1.302 1.00 84.69 88 GLY A N 1
ATOM 690 C CA . GLY A 1 88 ? 6.454 -14.317 -2.210 1.00 84.69 88 GLY A CA 1
ATOM 691 C C . GLY A 1 88 ? 6.051 -14.235 -3.685 1.00 84.69 88 GLY A C 1
ATOM 692 O O . GLY A 1 88 ? 6.814 -14.657 -4.545 1.00 84.69 88 GLY A O 1
ATOM 693 N N . GLY A 1 89 ? 4.869 -13.687 -3.984 1.00 86.06 89 GLY A N 1
ATOM 694 C CA . GLY A 1 89 ? 4.400 -13.485 -5.358 1.00 86.06 89 GLY A CA 1
ATOM 695 C C . GLY A 1 89 ? 5.133 -12.375 -6.120 1.00 86.06 89 GLY A C 1
ATOM 696 O O . GLY A 1 89 ? 5.120 -12.383 -7.347 1.00 86.06 89 GLY A O 1
ATOM 697 N N . LEU A 1 90 ? 5.809 -11.459 -5.417 1.00 90.25 90 LEU A N 1
ATOM 698 C CA . LEU A 1 90 ? 6.542 -10.331 -6.000 1.00 90.25 90 LEU A CA 1
ATOM 699 C C . LEU A 1 90 ? 8.012 -10.710 -6.211 1.00 90.25 90 LEU A C 1
ATOM 701 O O . LEU A 1 90 ? 8.909 -10.268 -5.490 1.00 90.25 90 LEU A O 1
ATOM 705 N N . VAL A 1 91 ? 8.243 -11.625 -7.151 1.00 89.94 91 VAL A N 1
ATOM 706 C CA . VAL A 1 91 ? 9.530 -12.318 -7.316 1.00 89.94 91 VAL A CA 1
ATOM 707 C C . VAL A 1 91 ? 10.687 -11.384 -7.679 1.00 89.94 91 VAL A C 1
ATOM 709 O O . VAL A 1 91 ? 11.796 -11.581 -7.177 1.00 89.94 91 VAL A O 1
ATOM 712 N N . ASN A 1 92 ? 10.447 -10.353 -8.496 1.00 90.06 92 ASN A N 1
ATOM 713 C CA . ASN A 1 92 ? 11.501 -9.430 -8.929 1.00 90.06 92 ASN A CA 1
ATOM 714 C C . ASN A 1 92 ? 11.893 -8.526 -7.764 1.00 90.06 92 ASN A C 1
ATOM 716 O O . ASN A 1 92 ? 13.074 -8.377 -7.445 1.00 90.06 92 ASN A O 1
ATOM 720 N N . LEU A 1 93 ? 10.887 -8.004 -7.060 1.00 90.75 93 LEU A N 1
ATOM 721 C CA . LEU A 1 93 ? 11.097 -7.246 -5.835 1.00 90.75 93 LEU A CA 1
ATOM 722 C C . LEU A 1 93 ? 11.843 -8.065 -4.778 1.00 90.75 93 LEU A C 1
ATOM 724 O O . LEU A 1 93 ? 12.787 -7.567 -4.173 1.00 90.75 93 LEU A O 1
ATOM 728 N N . MET A 1 94 ? 11.471 -9.325 -4.568 1.00 90.62 94 MET A N 1
ATOM 729 C CA . MET A 1 94 ? 12.135 -10.185 -3.589 1.00 90.62 94 MET A CA 1
ATOM 730 C C . MET A 1 94 ? 13.617 -10.408 -3.917 1.00 90.62 94 MET A C 1
ATOM 732 O O . MET A 1 94 ? 14.463 -10.380 -3.019 1.00 90.62 94 MET A O 1
ATOM 736 N N . ALA A 1 95 ? 13.944 -10.593 -5.199 1.00 89.50 95 ALA A N 1
ATOM 737 C CA . ALA A 1 95 ? 15.322 -10.745 -5.648 1.00 89.50 95 ALA A CA 1
ATOM 738 C C . ALA A 1 95 ? 16.154 -9.487 -5.354 1.00 89.50 95 ALA A C 1
ATOM 740 O O . ALA A 1 95 ? 17.251 -9.592 -4.797 1.00 89.50 95 ALA A O 1
ATOM 741 N N . VAL A 1 96 ? 15.612 -8.304 -5.662 1.00 89.44 96 VAL A N 1
ATOM 742 C CA . VAL A 1 96 ? 16.272 -7.018 -5.394 1.00 89.44 96 VAL A CA 1
ATOM 743 C C . VAL A 1 96 ? 16.388 -6.745 -3.898 1.00 89.44 96 VAL A C 1
ATOM 745 O O . VAL A 1 96 ? 17.468 -6.401 -3.424 1.00 89.44 96 VAL A O 1
ATOM 748 N N . ALA A 1 97 ? 15.323 -6.974 -3.132 1.00 90.44 97 ALA A N 1
ATOM 749 C CA . ALA A 1 97 ? 15.309 -6.765 -1.689 1.00 90.44 97 ALA A CA 1
ATOM 750 C C . ALA A 1 97 ? 16.417 -7.555 -0.986 1.00 90.44 97 ALA A C 1
ATOM 752 O O . ALA A 1 97 ? 17.110 -7.018 -0.123 1.00 90.44 97 ALA A O 1
ATOM 753 N N . LYS A 1 98 ? 16.649 -8.804 -1.413 1.00 89.00 98 LYS A N 1
ATOM 754 C CA . LYS A 1 98 ? 17.738 -9.635 -0.892 1.00 89.00 98 LYS A CA 1
ATOM 755 C C . LYS A 1 98 ? 19.121 -9.071 -1.232 1.00 89.00 98 LYS A C 1
ATOM 757 O O . LYS A 1 98 ? 20.006 -9.099 -0.386 1.00 89.00 98 LYS A O 1
ATOM 762 N N . GLN A 1 99 ? 19.320 -8.568 -2.451 1.00 88.12 99 GLN A N 1
ATOM 763 C CA . GLN A 1 99 ? 20.599 -7.977 -2.874 1.00 88.12 99 GLN A CA 1
ATOM 764 C C . GLN A 1 99 ? 20.885 -6.646 -2.168 1.00 88.12 99 GLN A C 1
ATOM 766 O O . GLN A 1 99 ? 22.034 -6.336 -1.861 1.00 88.12 99 GLN A O 1
ATOM 771 N N . SER A 1 100 ? 19.839 -5.862 -1.914 1.00 86.88 100 SER A N 1
ATOM 772 C CA . SER A 1 100 ? 19.923 -4.533 -1.306 1.00 86.88 100 SER A CA 1
ATOM 773 C C . SER A 1 100 ? 19.748 -4.530 0.216 1.00 86.88 100 SER A C 1
ATOM 775 O O . SER A 1 100 ? 19.798 -3.463 0.821 1.00 86.88 100 SER A O 1
ATOM 777 N N . ASN A 1 101 ? 19.583 -5.699 0.847 1.00 89.50 101 ASN A N 1
ATOM 778 C CA . ASN A 1 101 ? 19.307 -5.858 2.281 1.00 89.50 101 ASN A CA 1
ATOM 779 C C . ASN A 1 101 ? 18.085 -5.050 2.760 1.00 89.50 101 ASN A C 1
ATOM 781 O O . ASN A 1 101 ? 18.080 -4.490 3.859 1.00 89.50 101 ASN A O 1
ATOM 785 N N . TRP A 1 102 ? 17.043 -4.970 1.930 1.00 91.88 102 TRP A N 1
ATOM 786 C CA . TRP A 1 102 ? 15.777 -4.372 2.341 1.00 91.88 102 TRP A CA 1
ATOM 787 C C . TRP A 1 102 ? 15.067 -5.292 3.327 1.00 91.88 102 TRP A C 1
ATOM 789 O O . TRP A 1 102 ? 15.001 -6.504 3.140 1.00 91.88 102 TRP A O 1
ATOM 799 N N . ILE A 1 103 ? 14.553 -4.686 4.391 1.00 93.00 103 ILE A N 1
ATOM 800 C CA . ILE A 1 103 ? 14.052 -5.403 5.570 1.00 93.00 103 ILE A CA 1
ATOM 801 C C . ILE A 1 103 ? 12.637 -5.923 5.315 1.00 93.00 103 ILE A C 1
ATOM 803 O O . ILE A 1 103 ? 12.313 -7.050 5.668 1.00 93.00 103 ILE A O 1
ATOM 807 N N . ASP A 1 104 ? 11.794 -5.089 4.712 1.00 95.56 104 ASP A N 1
ATOM 808 C CA . ASP A 1 104 ? 10.373 -5.345 4.521 1.00 95.56 104 ASP A CA 1
ATOM 809 C C . ASP A 1 104 ? 9.809 -4.507 3.358 1.00 95.56 104 ASP A C 1
ATOM 811 O O . ASP A 1 104 ? 10.522 -3.735 2.706 1.00 95.56 104 ASP A O 1
ATOM 815 N N . GLY A 1 105 ? 8.515 -4.669 3.078 1.00 95.50 105 GLY A N 1
ATOM 816 C CA . GLY A 1 105 ? 7.806 -3.936 2.032 1.00 95.50 105 GLY A CA 1
ATOM 817 C C . GLY A 1 105 ? 7.864 -2.414 2.202 1.00 95.50 105 GLY A C 1
ATOM 818 O O . GLY A 1 105 ? 8.211 -1.727 1.240 1.00 95.50 105 GLY A O 1
ATOM 819 N N . PRO A 1 106 ? 7.583 -1.860 3.398 1.00 97.19 106 PRO A N 1
ATOM 820 C CA . PRO A 1 106 ? 7.747 -0.433 3.662 1.00 97.19 106 PRO A CA 1
ATOM 821 C C . PRO A 1 106 ? 9.153 0.111 3.386 1.00 97.19 106 PRO A C 1
ATOM 823 O O . PRO A 1 106 ? 9.276 1.192 2.807 1.00 97.19 106 PRO A O 1
ATOM 826 N N . HIS A 1 107 ? 10.209 -0.630 3.747 1.00 94.62 107 HIS A N 1
ATOM 827 C CA . HIS A 1 107 ? 11.585 -0.259 3.401 1.00 94.62 107 HIS A CA 1
ATOM 828 C C . HIS A 1 107 ? 11.759 -0.192 1.879 1.00 94.62 107 HIS A C 1
ATOM 830 O O . HIS A 1 107 ? 12.251 0.804 1.354 1.00 94.62 107 HIS A O 1
ATOM 836 N N . ALA A 1 108 ? 11.303 -1.224 1.167 1.00 93.88 108 ALA A N 1
ATOM 837 C CA . ALA A 1 108 ? 11.452 -1.310 -0.278 1.00 93.88 108 ALA A CA 1
ATOM 838 C C . ALA A 1 108 ? 10.738 -0.169 -1.025 1.00 93.88 108 ALA A C 1
ATOM 840 O O . ALA A 1 108 ? 11.326 0.445 -1.916 1.00 93.88 108 ALA A O 1
ATOM 841 N N . ILE A 1 109 ? 9.498 0.164 -0.639 1.00 94.31 109 ILE A N 1
ATOM 842 C CA . ILE A 1 109 ? 8.751 1.286 -1.234 1.00 94.31 109 ILE A CA 1
ATOM 843 C C . ILE A 1 109 ? 9.502 2.607 -1.008 1.00 94.31 109 ILE A C 1
ATOM 845 O O . ILE A 1 109 ? 9.657 3.388 -1.949 1.00 94.31 109 ILE A O 1
ATOM 849 N N . ASN A 1 110 ? 10.007 2.840 0.210 1.00 92.75 110 ASN A N 1
ATOM 850 C CA . ASN A 1 110 ? 10.761 4.050 0.545 1.00 92.75 110 ASN A CA 1
ATOM 851 C C . ASN A 1 110 ? 12.035 4.193 -0.303 1.00 92.75 110 ASN A C 1
ATOM 853 O O . ASN A 1 110 ? 12.269 5.251 -0.887 1.00 92.75 110 ASN A O 1
ATOM 857 N N . GLU A 1 111 ? 12.839 3.133 -0.407 1.00 90.75 111 GLU A N 1
ATOM 858 C CA . GLU A 1 111 ? 14.090 3.157 -1.179 1.00 90.75 111 GLU A CA 1
ATOM 859 C C . GLU A 1 111 ? 13.840 3.386 -2.669 1.00 90.75 111 GLU A C 1
ATOM 861 O O . GLU A 1 111 ? 14.506 4.213 -3.299 1.00 90.75 111 GLU A O 1
ATOM 866 N N . VAL A 1 112 ? 12.831 2.716 -3.231 1.00 89.44 112 VAL A N 1
ATOM 867 C CA . VAL A 1 112 ? 12.482 2.866 -4.647 1.00 89.44 112 VAL A CA 1
ATOM 868 C C . VAL A 1 112 ? 11.967 4.271 -4.936 1.00 89.44 112 VAL A C 1
ATOM 870 O O . VAL A 1 112 ? 12.426 4.892 -5.897 1.00 89.44 112 VAL A O 1
ATOM 873 N N . ARG A 1 113 ? 11.089 4.831 -4.091 1.00 87.69 113 ARG A N 1
ATOM 874 C CA . ARG A 1 113 ? 10.650 6.223 -4.260 1.00 87.69 113 ARG A CA 1
ATOM 875 C C . ARG A 1 113 ? 11.817 7.194 -4.153 1.00 87.69 113 ARG A C 1
ATOM 877 O O . ARG A 1 113 ? 11.920 8.109 -4.971 1.00 87.69 113 ARG A O 1
ATOM 884 N N . ASN A 1 114 ? 12.695 7.021 -3.167 1.00 86.00 114 ASN A N 1
ATOM 885 C CA . ASN A 1 114 ? 13.851 7.900 -2.997 1.00 86.00 114 ASN A CA 1
ATOM 886 C C . ASN A 1 114 ? 14.776 7.844 -4.220 1.00 86.00 114 ASN A C 1
ATOM 888 O O . ASN A 1 114 ? 15.275 8.885 -4.648 1.00 86.00 114 ASN A O 1
ATOM 892 N N . SER A 1 115 ? 14.939 6.670 -4.837 1.00 85.19 115 SER A N 1
ATOM 893 C CA . SER A 1 115 ? 15.663 6.529 -6.105 1.00 85.19 115 SER A CA 1
ATOM 894 C C . SER A 1 115 ? 14.980 7.277 -7.255 1.00 85.19 115 SER A C 1
ATOM 896 O O . SER A 1 115 ? 15.671 7.958 -8.009 1.00 85.19 115 SER A O 1
ATOM 898 N N . ILE A 1 116 ? 13.648 7.194 -7.376 1.00 84.12 116 ILE A N 1
ATOM 899 C CA . ILE A 1 116 ? 12.872 7.898 -8.416 1.00 84.12 116 ILE A CA 1
ATOM 900 C C . ILE A 1 116 ? 13.028 9.421 -8.286 1.00 84.12 116 ILE A C 1
ATOM 902 O O . ILE A 1 116 ? 13.228 10.103 -9.288 1.00 84.12 116 ILE A O 1
ATOM 906 N N . MET A 1 117 ? 12.951 9.951 -7.062 1.00 75.94 117 MET A N 1
ATOM 907 C CA . MET A 1 117 ? 12.914 11.399 -6.815 1.00 75.94 117 MET A CA 1
ATOM 908 C C . MET A 1 117 ? 14.293 12.061 -6.766 1.00 75.94 117 MET A C 1
ATOM 910 O O . MET A 1 117 ? 14.427 13.223 -7.146 1.00 75.94 117 MET A O 1
ATOM 914 N N . HIS A 1 118 ? 15.311 11.354 -6.273 1.00 70.12 118 HIS A N 1
ATOM 915 C CA . HIS A 1 118 ? 16.619 11.946 -5.982 1.00 70.12 118 HIS A CA 1
ATOM 916 C C . HIS A 1 118 ? 17.771 11.361 -6.810 1.00 70.12 118 HIS A C 1
ATOM 918 O O . HIS A 1 118 ? 18.894 11.837 -6.668 1.00 70.12 118 HIS A O 1
ATOM 924 N N . GLY A 1 119 ? 17.525 10.361 -7.670 1.00 61.34 119 GLY A N 1
ATOM 925 C CA . GLY A 1 119 ? 18.556 9.774 -8.539 1.00 61.34 119 GLY A CA 1
ATOM 926 C C . GLY A 1 119 ? 19.745 9.197 -7.760 1.00 61.34 119 GLY A C 1
ATOM 927 O O . GLY A 1 119 ? 20.893 9.567 -7.998 1.00 61.34 119 GLY A O 1
ATOM 928 N N . SER A 1 120 ? 19.471 8.368 -6.746 1.00 57.94 120 SER A N 1
ATOM 929 C CA . SER A 1 120 ? 20.479 7.844 -5.813 1.00 57.94 120 SER A CA 1
ATOM 930 C C . SER A 1 120 ? 21.155 6.549 -6.311 1.00 57.94 120 SER A C 1
ATOM 932 O O . SER A 1 120 ? 20.874 6.051 -7.394 1.00 57.94 120 SER A O 1
ATOM 934 N N . LYS A 1 121 ? 22.062 5.959 -5.509 1.00 52.34 121 LYS A N 1
ATOM 935 C CA . LYS A 1 121 ? 22.880 4.762 -5.841 1.00 52.34 121 LYS A CA 1
ATOM 936 C C . LYS A 1 121 ? 22.095 3.530 -6.332 1.00 52.34 121 LYS A C 1
ATOM 938 O O . LYS A 1 121 ? 22.699 2.651 -6.945 1.00 52.34 121 LYS A O 1
ATOM 943 N N . VAL A 1 122 ? 20.785 3.462 -6.091 1.00 54.44 122 VAL A N 1
ATOM 944 C CA . VAL A 1 122 ? 19.895 2.387 -6.576 1.00 54.44 122 VAL A CA 1
ATOM 945 C C . VAL A 1 122 ? 19.563 2.532 -8.078 1.00 54.44 122 VAL A C 1
ATOM 947 O O . VAL A 1 122 ? 19.000 1.633 -8.703 1.00 54.44 122 VAL A O 1
ATOM 950 N N . ASP A 1 123 ? 20.026 3.620 -8.697 1.00 57.69 123 ASP A N 1
ATOM 951 C CA . ASP A 1 123 ? 19.835 3.978 -10.099 1.00 57.69 123 ASP A CA 1
ATOM 952 C C . ASP A 1 123 ? 20.194 2.880 -11.107 1.00 57.69 123 ASP A C 1
ATOM 954 O O . ASP A 1 123 ? 19.529 2.776 -12.131 1.00 57.69 123 ASP A O 1
ATOM 958 N N . LYS A 1 124 ? 21.205 2.038 -10.856 1.00 55.00 124 LYS A N 1
ATOM 959 C CA . LYS A 1 124 ? 21.559 0.954 -11.796 1.00 55.00 124 LYS A CA 1
ATOM 960 C C . LYS A 1 124 ? 20.627 -0.258 -11.730 1.00 55.00 124 LYS A C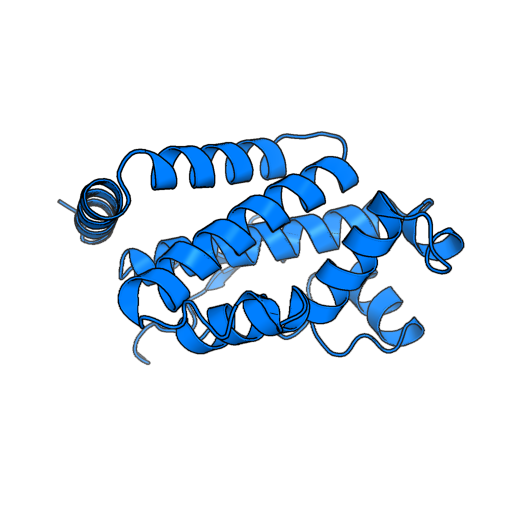 1
ATOM 962 O O . LYS A 1 124 ? 20.576 -1.007 -12.695 1.00 55.00 124 LYS A O 1
ATOM 967 N N . LEU A 1 125 ? 19.937 -0.466 -10.609 1.00 53.81 125 LEU A N 1
ATOM 968 C CA . LEU A 1 125 ? 19.071 -1.629 -10.388 1.00 53.81 125 LEU A CA 1
ATOM 969 C C . LEU A 1 125 ? 17.608 -1.318 -10.726 1.00 53.81 125 LEU A C 1
ATOM 971 O O . LEU A 1 125 ? 16.917 -2.165 -11.277 1.00 53.81 125 LEU A O 1
ATOM 975 N N . ILE A 1 126 ? 17.153 -0.094 -10.442 1.00 56.78 126 ILE A N 1
ATOM 976 C CA . ILE A 1 126 ? 15.748 0.306 -10.603 1.00 56.78 126 ILE A CA 1
ATOM 977 C C . ILE A 1 126 ? 15.472 0.988 -11.950 1.00 56.78 126 ILE A C 1
ATOM 979 O O . ILE A 1 126 ? 14.392 0.796 -12.506 1.00 56.78 126 ILE A O 1
ATOM 983 N N . LYS A 1 127 ? 16.416 1.758 -12.523 1.00 55.78 127 LYS A N 1
ATOM 984 C CA . LYS A 1 127 ? 16.150 2.482 -13.788 1.00 55.78 127 LYS A CA 1
ATOM 985 C C . LYS A 1 127 ? 15.963 1.560 -14.995 1.00 55.78 127 LYS A C 1
ATOM 987 O O . LYS A 1 127 ? 15.398 1.996 -15.992 1.00 55.78 127 LYS A O 1
ATOM 992 N N . SER A 1 128 ? 16.435 0.319 -14.920 1.00 53.62 128 SER A N 1
ATOM 993 C CA . SER A 1 128 ? 16.400 -0.640 -16.028 1.00 53.62 128 SER A CA 1
ATOM 994 C C . SER A 1 128 ? 15.419 -1.795 -15.836 1.00 53.62 128 SER A C 1
ATOM 996 O O . SER A 1 128 ? 15.235 -2.557 -16.780 1.00 53.62 128 SER A O 1
ATOM 998 N N . ASP A 1 129 ? 14.780 -1.931 -14.668 1.00 76.00 129 ASP A N 1
ATOM 999 C CA . ASP A 1 129 ? 13.879 -3.054 -14.394 1.00 76.00 129 ASP A CA 1
ATOM 1000 C C . ASP A 1 129 ? 12.446 -2.588 -14.100 1.00 76.00 129 ASP A C 1
ATOM 1002 O O . ASP A 1 129 ? 12.023 -2.356 -12.962 1.00 76.00 129 ASP A O 1
ATOM 1006 N N . THR A 1 130 ? 11.673 -2.458 -15.178 1.00 83.56 130 THR A N 1
ATOM 1007 C CA . THR A 1 130 ? 10.243 -2.133 -15.129 1.00 83.56 130 THR A CA 1
ATOM 1008 C C . THR A 1 130 ? 9.441 -3.162 -14.326 1.00 83.56 130 THR A C 1
ATOM 1010 O O . THR A 1 130 ? 8.403 -2.803 -13.768 1.00 83.56 130 THR A O 1
ATOM 1013 N N . LEU A 1 131 ? 9.908 -4.413 -14.215 1.00 89.50 131 LEU A N 1
ATOM 1014 C CA . LEU A 1 131 ? 9.219 -5.455 -13.452 1.00 89.50 131 LEU A CA 1
ATOM 1015 C C . LEU A 1 131 ? 9.341 -5.204 -11.948 1.00 89.50 131 LEU A C 1
ATOM 1017 O O . LEU A 1 131 ? 8.344 -5.304 -11.239 1.00 89.50 131 LEU A O 1
ATOM 1021 N N . VAL A 1 132 ? 10.517 -4.789 -11.466 1.00 90.38 132 VAL A N 1
ATOM 1022 C CA . VAL A 1 132 ? 10.717 -4.405 -10.052 1.00 90.38 132 VAL A CA 1
ATOM 1023 C C . VAL A 1 132 ? 9.852 -3.201 -9.689 1.00 90.38 132 VAL A C 1
ATOM 1025 O O . VAL A 1 132 ? 9.198 -3.194 -8.645 1.00 90.38 132 VAL A O 1
ATOM 1028 N N . LEU A 1 133 ? 9.802 -2.189 -10.560 1.00 91.69 133 LEU A N 1
ATOM 1029 C CA . LEU A 1 133 ? 8.928 -1.035 -10.348 1.00 91.69 133 LEU A CA 1
ATOM 1030 C C . LEU A 1 133 ? 7.449 -1.441 -10.324 1.00 91.69 133 LEU A C 1
ATOM 1032 O O . LEU A 1 133 ? 6.678 -0.924 -9.514 1.00 91.69 133 LEU A O 1
ATOM 1036 N N . ASN A 1 134 ? 7.044 -2.374 -11.185 1.00 92.19 134 ASN A N 1
ATOM 1037 C CA . ASN A 1 134 ? 5.676 -2.872 -11.190 1.00 92.19 134 ASN A CA 1
ATOM 1038 C C . ASN A 1 134 ? 5.352 -3.680 -9.923 1.00 92.19 134 ASN A C 1
ATOM 1040 O O . ASN A 1 134 ? 4.277 -3.494 -9.360 1.00 92.19 134 ASN A O 1
ATOM 1044 N N . ASP A 1 135 ? 6.283 -4.494 -9.421 1.00 93.56 135 ASP A N 1
ATOM 1045 C CA . ASP A 1 135 ? 6.122 -5.218 -8.155 1.00 93.56 135 ASP A CA 1
ATOM 1046 C C . ASP A 1 135 ? 5.968 -4.247 -6.968 1.00 93.56 135 ASP A C 1
ATOM 1048 O O . ASP A 1 135 ? 5.073 -4.416 -6.137 1.00 93.56 135 ASP A O 1
ATOM 1052 N N . ILE A 1 136 ? 6.785 -3.187 -6.900 1.00 94.25 136 ILE A N 1
ATOM 1053 C CA . ILE A 1 136 ? 6.677 -2.146 -5.857 1.00 94.25 136 ILE A CA 1
ATOM 1054 C C . ILE A 1 136 ? 5.333 -1.423 -5.937 1.00 94.25 136 ILE A C 1
ATOM 1056 O O . ILE A 1 136 ? 4.655 -1.242 -4.924 1.00 94.25 136 ILE A O 1
ATOM 1060 N N . ARG A 1 137 ? 4.927 -1.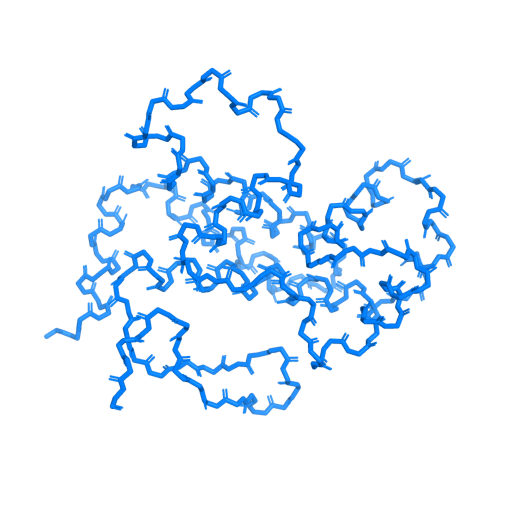022 -7.144 1.00 95.00 137 ARG A N 1
ATOM 1061 C CA . ARG A 1 137 ? 3.624 -0.400 -7.388 1.00 95.00 137 ARG A CA 1
ATOM 1062 C C . ARG A 1 137 ? 2.485 -1.318 -6.945 1.00 95.00 137 ARG A C 1
ATOM 1064 O O . ARG A 1 137 ? 1.575 -0.866 -6.254 1.00 95.00 137 ARG A O 1
ATOM 1071 N N . GLN A 1 138 ? 2.547 -2.598 -7.307 1.00 94.62 138 GLN A N 1
ATOM 1072 C CA . GLN A 1 138 ? 1.548 -3.596 -6.937 1.00 94.62 138 GLN A CA 1
ATOM 1073 C C . GLN A 1 138 ? 1.469 -3.783 -5.419 1.00 94.62 138 GLN A C 1
ATOM 1075 O O . GLN A 1 138 ? 0.369 -3.931 -4.881 1.00 94.62 138 GLN A O 1
ATOM 1080 N N . LEU A 1 139 ? 2.608 -3.735 -4.722 1.00 95.75 139 LEU A N 1
ATOM 1081 C CA . LEU A 1 139 ? 2.658 -3.777 -3.263 1.00 95.75 139 LEU A CA 1
ATOM 1082 C C . LEU A 1 139 ? 2.010 -2.539 -2.627 1.00 95.75 139 LEU A C 1
ATOM 1084 O O . LEU A 1 139 ? 1.214 -2.678 -1.702 1.00 95.75 139 LEU A O 1
ATOM 1088 N N . GLY A 1 140 ? 2.305 -1.344 -3.145 1.00 96.75 140 GLY A N 1
ATOM 1089 C CA . GLY A 1 140 ? 1.690 -0.098 -2.681 1.00 96.75 140 GLY A CA 1
ATOM 1090 C C . GLY A 1 140 ? 0.168 -0.097 -2.861 1.00 96.75 140 GLY A C 1
ATOM 1091 O O . GLY A 1 140 ? -0.563 0.185 -1.913 1.00 96.75 140 GLY A O 1
ATOM 1092 N N . LEU A 1 141 ? -0.314 -0.493 -4.044 1.00 96.12 141 LEU A N 1
ATOM 1093 C CA . LEU A 1 141 ? -1.747 -0.654 -4.328 1.00 96.12 141 LEU A CA 1
ATOM 1094 C C . LEU A 1 141 ? -2.405 -1.662 -3.383 1.00 96.12 141 LEU A C 1
ATOM 1096 O O . LEU A 1 141 ? -3.474 -1.390 -2.843 1.00 96.12 141 LEU A O 1
ATOM 1100 N N . TRP A 1 142 ? -1.748 -2.797 -3.148 1.00 95.62 142 TRP A N 1
ATOM 1101 C CA . TRP A 1 142 ? -2.237 -3.821 -2.231 1.00 95.62 142 TRP A CA 1
ATOM 1102 C C . TRP A 1 142 ? -2.401 -3.292 -0.803 1.00 95.62 142 TRP A C 1
ATOM 1104 O O . TRP A 1 142 ? -3.418 -3.551 -0.161 1.00 95.62 142 TRP A O 1
ATOM 1114 N N . TYR A 1 143 ? -1.434 -2.519 -0.305 1.00 97.56 143 TYR A N 1
ATOM 1115 C CA . TYR A 1 143 ? -1.558 -1.892 1.008 1.00 97.56 143 TYR A CA 1
ATOM 1116 C C . TYR A 1 143 ? -2.729 -0.913 1.068 1.00 97.56 143 TYR A C 1
ATOM 1118 O O . TYR A 1 143 ? -3.509 -0.991 2.013 1.00 97.56 143 TYR A O 1
ATOM 1126 N N . ILE A 1 144 ? -2.909 -0.061 0.054 1.00 97.88 144 ILE A N 1
ATOM 1127 C CA . ILE A 1 144 ? -4.048 0.870 -0.012 1.00 97.88 144 ILE A CA 1
ATOM 1128 C C . ILE A 1 144 ? -5.378 0.108 0.034 1.00 97.88 144 ILE A C 1
ATOM 1130 O O . ILE A 1 144 ? -6.243 0.436 0.846 1.00 97.88 144 ILE A O 1
ATOM 1134 N N . GLU A 1 145 ? -5.530 -0.927 -0.798 1.00 96.06 145 GLU A N 1
ATOM 1135 C CA . GLU A 1 145 ? -6.740 -1.758 -0.850 1.00 96.06 145 GLU A CA 1
ATOM 1136 C C . GLU A 1 145 ? -7.048 -2.379 0.516 1.00 96.06 145 GLU A C 1
ATOM 1138 O O . GLU A 1 145 ? -8.173 -2.277 1.008 1.00 96.06 145 GLU A O 1
ATOM 1143 N N . LEU A 1 146 ? -6.047 -2.986 1.159 1.00 96.56 146 LEU A N 1
ATOM 1144 C CA . LEU A 1 146 ? -6.229 -3.606 2.467 1.00 96.56 146 LEU A CA 1
ATOM 1145 C C . LEU A 1 146 ? -6.564 -2.590 3.561 1.00 96.56 146 LEU A C 1
ATOM 1147 O O . LEU A 1 146 ? -7.443 -2.858 4.376 1.00 96.56 146 LEU A O 1
ATOM 1151 N N . ILE A 1 147 ? -5.900 -1.434 3.584 1.00 97.62 147 ILE A N 1
ATOM 1152 C CA . ILE A 1 147 ? -6.178 -0.387 4.573 1.00 97.62 147 ILE A CA 1
ATOM 1153 C C . ILE A 1 147 ? -7.615 0.111 4.406 1.00 97.62 147 ILE A C 1
ATOM 1155 O O . ILE A 1 147 ? -8.356 0.161 5.384 1.00 97.62 147 ILE A O 1
ATOM 1159 N N . LEU A 1 148 ? -8.050 0.408 3.179 1.00 96.81 148 LEU A N 1
ATOM 1160 C CA . LEU A 1 148 ? -9.424 0.842 2.911 1.00 96.81 148 LEU A CA 1
ATOM 1161 C C . LEU A 1 148 ? -10.449 -0.212 3.351 1.00 96.81 148 LEU A C 1
ATOM 1163 O O . LEU A 1 148 ? -11.416 0.118 4.033 1.00 96.81 148 LEU A O 1
ATOM 1167 N N . LEU A 1 149 ? -10.221 -1.487 3.027 1.00 96.12 149 LEU A N 1
ATOM 1168 C CA . LEU A 1 149 ? -11.115 -2.577 3.429 1.00 96.12 149 LEU A CA 1
ATOM 1169 C C . LEU A 1 149 ? -11.157 -2.782 4.949 1.00 96.12 149 LEU A C 1
ATOM 1171 O O . LEU A 1 149 ? -12.233 -3.041 5.494 1.00 96.12 149 LEU A O 1
ATOM 1175 N N . TYR A 1 150 ? -10.020 -2.640 5.636 1.00 96.31 150 TYR A N 1
ATOM 1176 C CA . TYR A 1 150 ? -9.955 -2.683 7.097 1.00 96.31 150 TYR A CA 1
ATOM 1177 C C . TYR A 1 150 ? -10.811 -1.574 7.710 1.00 96.31 150 TYR A C 1
ATOM 1179 O O . TYR A 1 150 ? -11.641 -1.839 8.579 1.00 96.31 150 TYR A O 1
ATOM 1187 N N . GLN A 1 151 ? -10.666 -0.347 7.205 1.00 95.19 151 GLN A N 1
ATOM 1188 C CA . GLN A 1 151 ? -11.417 0.817 7.677 1.00 95.19 151 GLN A CA 1
ATOM 1189 C C . GLN A 1 151 ? -12.925 0.703 7.385 1.00 95.19 151 GLN A C 1
ATOM 1191 O O . GLN A 1 151 ? -13.743 1.193 8.156 1.00 95.19 151 GLN A O 1
ATOM 1196 N N . MET A 1 152 ? -13.315 -0.017 6.324 1.00 94.94 152 MET A N 1
ATOM 1197 C CA . MET A 1 152 ? -14.719 -0.354 6.032 1.00 94.94 152 MET A CA 1
ATOM 1198 C C . MET A 1 152 ? -15.283 -1.463 6.936 1.00 94.94 152 MET A C 1
ATOM 1200 O O . MET A 1 152 ? -16.459 -1.808 6.812 1.00 94.94 152 MET A O 1
ATOM 1204 N N . GLY A 1 153 ? -14.467 -2.088 7.791 1.00 93.44 153 GLY A N 1
ATOM 1205 C CA . GLY A 1 153 ? -14.873 -3.259 8.572 1.00 93.44 153 GLY A CA 1
ATOM 1206 C C . GLY A 1 153 ? -15.168 -4.489 7.705 1.00 93.44 153 GLY A C 1
ATOM 1207 O O . GLY A 1 153 ? -15.947 -5.362 8.096 1.00 93.44 153 GLY A O 1
ATOM 1208 N N . TYR A 1 154 ? -14.586 -4.572 6.504 1.00 93.94 154 TYR A N 1
ATOM 1209 C CA . TYR A 1 154 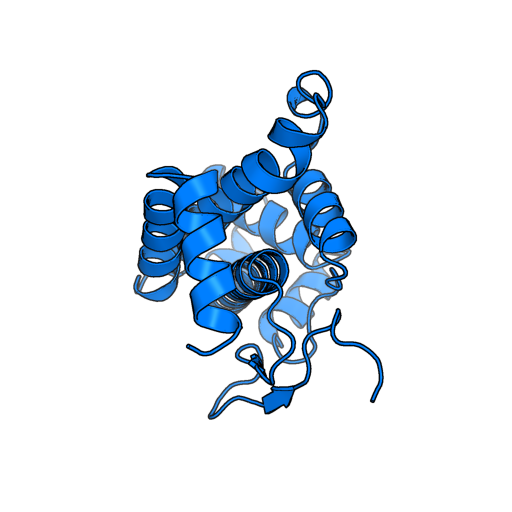? -14.851 -5.667 5.576 1.00 93.94 154 TYR A CA 1
ATOM 1210 C C . TYR A 1 154 ? -14.176 -6.962 6.041 1.00 93.94 154 TYR A C 1
ATOM 1212 O O . TYR A 1 154 ? -12.956 -7.034 6.138 1.00 93.94 154 TYR A O 1
ATOM 1220 N N . VAL A 1 155 ? -14.961 -8.015 6.280 1.00 93.69 155 VAL A N 1
ATOM 1221 C CA . VAL A 1 155 ? -14.470 -9.349 6.700 1.00 93.69 155 VAL A CA 1
ATOM 1222 C C . VAL A 1 155 ? -14.706 -10.440 5.650 1.00 93.69 155 VAL A C 1
ATOM 1224 O O . VAL A 1 155 ? -14.466 -11.622 5.899 1.00 93.69 155 VAL A O 1
ATOM 1227 N N . GLY A 1 156 ? -15.224 -10.059 4.480 1.00 91.69 156 GLY A N 1
ATOM 1228 C CA . GLY A 1 156 ? -15.458 -10.980 3.373 1.00 91.69 156 GLY A CA 1
ATOM 1229 C C . GLY A 1 156 ? -14.157 -11.405 2.695 1.00 91.69 156 GLY A C 1
ATOM 1230 O O . GLY A 1 156 ? -13.081 -10.894 2.988 1.00 91.69 156 GLY A O 1
ATOM 1231 N N . GLN A 1 157 ? -14.254 -12.345 1.760 1.00 92.62 157 GLN A N 1
ATOM 1232 C CA . GLN A 1 157 ? -13.089 -12.774 0.992 1.00 92.62 157 GLN A CA 1
ATOM 1233 C C . GLN A 1 157 ? -12.597 -11.662 0.056 1.00 92.62 157 GLN A C 1
ATOM 1235 O O . GLN A 1 157 ? -13.393 -10.870 -0.457 1.00 92.62 157 GLN A O 1
ATOM 1240 N N . ILE A 1 158 ? -11.287 -11.626 -0.171 1.00 92.12 158 ILE A N 1
ATOM 1241 C CA . ILE A 1 158 ? -10.608 -10.697 -1.079 1.00 92.12 158 ILE A CA 1
ATOM 1242 C C . ILE A 1 158 ? -9.782 -11.478 -2.095 1.00 92.12 158 ILE A C 1
ATOM 1244 O O . ILE A 1 158 ? -9.352 -12.600 -1.830 1.00 92.12 158 ILE A O 1
ATOM 1248 N N . VAL A 1 159 ? -9.539 -10.880 -3.256 1.00 89.81 159 VAL A N 1
ATOM 1249 C CA . VAL A 1 159 ? -8.636 -11.447 -4.260 1.00 89.81 159 VAL A CA 1
ATOM 1250 C C . VAL A 1 159 ? -7.236 -10.901 -4.007 1.00 89.81 159 VAL A C 1
ATOM 1252 O O . VAL A 1 159 ? -7.016 -9.699 -4.100 1.00 89.81 159 VAL A O 1
ATOM 1255 N N . ASP A 1 160 ? -6.292 -11.783 -3.700 1.00 87.31 160 ASP A N 1
ATOM 1256 C CA . ASP A 1 160 ? -4.871 -11.469 -3.597 1.00 87.31 160 ASP A CA 1
ATOM 1257 C C . ASP A 1 160 ? -4.299 -11.202 -4.992 1.00 87.31 160 ASP A C 1
ATOM 1259 O O . ASP A 1 160 ? -4.069 -12.132 -5.770 1.00 87.31 160 ASP A O 1
ATOM 1263 N N . ARG A 1 161 ? -4.098 -9.918 -5.301 1.00 79.94 161 ARG A N 1
ATOM 1264 C CA . ARG A 1 161 ? -3.596 -9.428 -6.596 1.00 79.94 161 ARG A CA 1
ATOM 1265 C C . ARG A 1 161 ? -2.072 -9.403 -6.690 1.00 79.94 161 ARG A C 1
ATOM 1267 O O . ARG A 1 161 ? -1.525 -9.048 -7.727 1.00 79.94 161 ARG A O 1
ATOM 1274 N N . ARG A 1 162 ? -1.372 -9.795 -5.622 1.00 82.12 162 ARG A N 1
ATOM 1275 C CA . ARG A 1 162 ? 0.096 -9.919 -5.614 1.00 82.12 162 ARG A CA 1
ATOM 1276 C C . ARG A 1 162 ? 0.580 -11.186 -6.317 1.00 82.12 162 ARG A C 1
ATOM 1278 O O . ARG A 1 162 ? 1.778 -11.382 -6.480 1.00 82.12 162 ARG A O 1
ATOM 1285 N N . ILE A 1 163 ? -0.347 -12.073 -6.668 1.00 70.44 163 ILE A N 1
ATOM 1286 C CA . ILE A 1 163 ? -0.112 -13.313 -7.398 1.00 70.44 163 ILE A CA 1
ATOM 1287 C C . ILE A 1 163 ? -0.738 -13.094 -8.778 1.00 70.44 163 ILE A C 1
ATOM 1289 O O . ILE A 1 163 ? -1.936 -12.828 -8.863 1.00 70.44 163 ILE A O 1
ATOM 1293 N N . GLY A 1 164 ? 0.066 -13.140 -9.844 1.00 61.19 164 GLY A N 1
ATOM 1294 C CA . GLY A 1 164 ? -0.417 -12.918 -11.213 1.00 61.19 164 GLY A CA 1
ATOM 1295 C C . GLY A 1 164 ? -1.556 -13.869 -11.625 1.00 61.19 164 GLY A C 1
ATOM 1296 O O . GLY A 1 164 ? -1.780 -14.908 -11.003 1.00 61.19 164 GLY A O 1
ATOM 1297 N N . GLY A 1 165 ? -2.279 -13.529 -12.697 1.00 64.44 165 GLY A N 1
ATOM 1298 C CA . GLY A 1 165 ? -3.441 -14.293 -13.176 1.00 64.44 165 GLY A CA 1
ATOM 1299 C C . GLY A 1 165 ? -4.750 -13.879 -12.492 1.00 64.44 165 GLY A C 1
ATOM 1300 O O . GLY A 1 165 ? -4.944 -12.709 -12.183 1.00 64.44 165 GLY A O 1
ATOM 1301 N N . ASN A 1 166 ? -5.656 -14.830 -12.238 1.00 63.69 166 ASN A N 1
ATOM 1302 C CA . ASN A 1 166 ? -6.974 -14.560 -11.630 1.00 63.69 166 ASN A CA 1
ATOM 1303 C C . ASN A 1 166 ? -6.915 -14.215 -10.122 1.00 63.69 166 ASN A C 1
ATOM 1305 O O . ASN A 1 166 ? -7.958 -14.086 -9.478 1.00 63.69 166 ASN A O 1
ATOM 1309 N N . GLY A 1 167 ? -5.709 -14.076 -9.559 1.00 74.25 167 GLY A N 1
ATOM 1310 C CA . GLY A 1 167 ? -5.464 -13.895 -8.133 1.00 74.25 167 GLY A CA 1
ATOM 1311 C C . GLY A 1 167 ? -5.876 -15.106 -7.291 1.00 74.25 167 GLY A C 1
ATOM 1312 O O . GLY A 1 167 ? -6.427 -16.094 -7.783 1.00 74.25 167 GLY A O 1
ATOM 1313 N N . ARG A 1 168 ? -5.598 -15.045 -5.987 1.00 84.12 168 ARG A N 1
ATOM 1314 C CA . ARG A 1 168 ? -6.031 -16.075 -5.028 1.00 84.12 168 ARG A CA 1
ATOM 1315 C C . ARG A 1 168 ? -7.060 -15.500 -4.073 1.00 84.12 168 ARG A C 1
ATOM 1317 O O . ARG A 1 168 ? -6.802 -14.487 -3.437 1.00 84.12 168 ARG A O 1
ATOM 1324 N N . VAL A 1 169 ? -8.194 -16.171 -3.915 1.00 89.12 169 VAL A N 1
ATOM 1325 C CA . VAL A 1 169 ? -9.189 -15.771 -2.918 1.00 89.12 169 VAL A CA 1
ATOM 1326 C C . VAL A 1 169 ? -8.660 -16.094 -1.520 1.00 89.12 169 VAL A C 1
ATOM 1328 O O . VAL A 1 169 ? -8.362 -17.251 -1.220 1.00 89.12 169 VAL A O 1
ATOM 1331 N N . ILE A 1 170 ? -8.526 -15.076 -0.673 1.00 90.62 170 ILE A N 1
ATOM 1332 C CA . ILE A 1 170 ? -8.053 -15.196 0.710 1.00 90.62 170 ILE A CA 1
ATOM 1333 C C . ILE A 1 170 ? -9.013 -14.489 1.670 1.00 90.62 170 ILE A C 1
ATOM 1335 O O . ILE A 1 170 ? -9.776 -13.606 1.277 1.00 90.62 170 ILE A O 1
ATOM 1339 N N . SER A 1 171 ? -8.970 -14.870 2.944 1.00 93.19 171 SER A N 1
ATOM 1340 C CA . SER A 1 171 ? -9.548 -14.053 4.013 1.00 93.19 171 SER A CA 1
ATOM 1341 C C . SER A 1 171 ? -8.598 -12.894 4.335 1.00 93.19 171 SER A C 1
ATOM 1343 O O . SER A 1 171 ? -7.380 -13.098 4.302 1.00 93.19 171 SER A O 1
ATOM 1345 N N . PRO A 1 172 ? -9.109 -11.692 4.653 1.00 92.88 172 PRO A N 1
ATOM 1346 C CA . PRO A 1 172 ? -8.253 -10.594 5.061 1.00 92.88 172 PRO A CA 1
ATOM 1347 C C . PRO A 1 172 ? -7.585 -10.909 6.413 1.00 92.88 172 PRO A C 1
ATOM 1349 O O . PRO A 1 172 ? -8.178 -11.618 7.229 1.00 92.88 172 PRO A O 1
ATOM 1352 N N . PRO A 1 173 ? -6.384 -10.367 6.689 1.00 92.38 173 PRO A N 1
ATOM 1353 C CA . PRO A 1 173 ? -5.613 -10.682 7.899 1.00 92.38 173 PRO A CA 1
ATOM 1354 C C . PRO A 1 173 ? -6.333 -10.413 9.228 1.00 92.38 173 PRO A C 1
ATOM 1356 O O . PRO A 1 173 ? -6.042 -11.048 10.236 1.00 92.38 173 PRO A O 1
ATOM 1359 N N . TRP A 1 174 ? -7.269 -9.463 9.236 1.00 93.94 174 TRP A N 1
ATOM 1360 C CA . TRP A 1 174 ? -8.045 -9.072 10.414 1.00 93.94 174 TRP A CA 1
ATOM 1361 C C . TRP A 1 174 ? -9.378 -9.815 10.553 1.00 93.94 174 TRP A C 1
ATOM 1363 O O . TRP A 1 174 ? -10.088 -9.582 11.535 1.00 93.94 174 TRP A O 1
ATOM 1373 N N . ALA A 1 175 ? -9.756 -10.662 9.586 1.00 91.12 175 ALA A N 1
ATOM 1374 C CA . ALA A 1 175 ? -10.965 -11.465 9.722 1.00 91.12 175 ALA A CA 1
ATOM 1375 C C . ALA A 1 175 ? -10.841 -12.375 10.958 1.00 91.12 175 ALA A C 1
ATOM 1377 O O . ALA A 1 175 ? -9.776 -12.957 11.176 1.00 91.12 175 ALA A O 1
ATOM 1378 N N . PRO A 1 176 ? -11.911 -12.536 11.758 1.00 84.44 176 PRO A N 1
ATOM 1379 C CA . PRO A 1 176 ? -11.928 -13.529 12.824 1.00 84.44 176 PRO A CA 1
ATOM 1380 C C . PRO A 1 176 ? -11.575 -14.908 12.255 1.00 84.44 176 PRO A C 1
ATOM 1382 O O . PRO A 1 176 ? -12.058 -15.270 11.177 1.00 84.44 176 PRO A O 1
ATOM 1385 N N . GLY A 1 177 ? -10.738 -15.669 12.969 1.00 75.94 177 GLY A N 1
ATOM 1386 C CA . GLY A 1 177 ? -10.512 -17.077 12.646 1.00 75.94 177 GLY A CA 1
ATOM 1387 C C . GLY A 1 177 ? -11.863 -17.787 12.592 1.00 75.94 177 GLY A C 1
ATOM 1388 O O . GLY A 1 177 ? -12.644 -17.668 13.535 1.00 75.94 177 GLY A O 1
ATOM 1389 N N . ARG A 1 178 ? -12.170 -18.420 11.457 1.00 48.84 178 ARG A N 1
ATOM 1390 C CA . ARG A 1 178 ? -13.365 -19.259 11.327 1.00 48.84 178 ARG A CA 1
ATOM 1391 C C . ARG A 1 178 ? -13.208 -20.532 12.139 1.00 48.84 178 ARG A C 1
ATOM 1393 O O . ARG A 1 178 ? -12.075 -21.063 12.145 1.00 48.84 178 ARG A O 1
#

Sequence (178 aa):
MTMAWQGFSALAEAWNDRLAVCLEWYLQASRTDVPATGIVFAQAALELLFYLVIVEPATLRNVENKLVFSDTLRLLLHHCKIGSDIPGGLVNLMAVAKQSNWIDGPHAINEVRNSIMHGSKVDKLIKSDTLVLNDIRQLGLWYIELILLYQMGYVGQIVDRRIGGNGRVISPPWAPGR

pLDDT: mean 86.9, std 12.84, range [48.84, 98.25]

Radius of gyration: 16.16 Å; chains: 1; bounding box: 50×36×36 Å

Foldseek 3Di:
DDLLVVLVVVCCVLCPCLVVQLVVLLVQLVPDPQLLSSLVSLLVSLVSLLCSPPCVVPVVVPVVVPDQQLVSSVVLCVVLLHDFALDPLLPLLVVVCVVVVPDGLSSSSRVLNCCSPPVDPCVVVNVPDPSNSNLNSLSSSVSSVSSSCSSSVNQAWDFQVSHPDPGDTDTRSPHPDD

Secondary structure (DSSP, 8-state):
--HHHHHHHHHHHHHTHHHHHHHHHHHHHHH-S-HHHHHHHHHHHHHHHHIIIIIHHHT-TTTGGG--HHHHHHHHHHHTT---S--TT-HHHHHHHHHHT--SHHHHHHHHHHHHHH--TTHHHHTT-HHHHHHHHHHHHHHHHHHHHHHTT--S-EEETTSSSS-EEE--TTSPP-